Protein AF-A0A316A8Y0-F1 (afdb_monomer_lite)

Radius of gyration: 14.23 Å; chains: 1; bounding box: 28×21×37 Å

Foldseek 3Di:
DVVLVVVLVVVCVPPVPCNVVSVVVVVVVVVVVVVVVVVVVVVVD

Secondary structure (DSSP, 8-state):
-HHHHHHHHHHHHHHSSHHHHHHHHHHHHHHHHHHHHHHHHHH--

pLDDT: mean 74.12, std 12.56, range [56.31, 92.06]

Structure (mmCIF, N/CA/C/O backbone):
data_AF-A0A316A8Y0-F1
#
_entry.id   AF-A0A316A8Y0-F1
#
loop_
_atom_site.group_PDB
_atom_site.id
_atom_site.type_symbol
_atom_site.label_atom_id
_atom_site.label_alt_id
_atom_site.label_comp_id
_atom_site.label_asym_id
_atom_site.label_entity_id
_atom_site.label_seq_id
_atom_site.pdbx_PDB_ins_code
_atom_site.Cartn_x
_atom_site.Cartn_y
_atom_site.Cartn_z
_atom_site.occupancy
_atom_site.B_iso_or_equiv
_atom_site.auth_seq_id
_atom_site.auth_comp_id
_atom_site.auth_asym_id
_atom_site.auth_atom_id
_atom_site.pdbx_PDB_model_num
ATOM 1 N N . VAL A 1 1 ? 5.069 4.079 1.290 1.00 59.56 1 VAL A N 1
ATOM 2 C CA . VAL A 1 1 ? 4.505 3.183 2.331 1.00 59.56 1 VAL A CA 1
ATOM 3 C C . VAL A 1 1 ? 4.753 3.723 3.746 1.00 59.56 1 VAL A C 1
ATOM 5 O O . VAL A 1 1 ? 3.783 4.033 4.424 1.00 59.56 1 VAL A O 1
ATOM 8 N N . GLY A 1 2 ? 6.001 3.971 4.175 1.00 58.84 2 GLY A N 1
ATOM 9 C CA . GLY A 1 2 ? 6.311 4.341 5.574 1.00 58.84 2 GLY A CA 1
ATOM 10 C C . GLY A 1 2 ? 5.568 5.555 6.166 1.00 58.84 2 GLY A C 1
ATOM 11 O O . GLY A 1 2 ? 5.072 5.481 7.285 1.00 58.84 2 GLY A O 1
ATOM 12 N N . LYS A 1 3 ? 5.403 6.654 5.413 1.00 65.19 3 LYS A N 1
ATOM 13 C CA . LYS A 1 3 ? 4.703 7.856 5.913 1.00 65.19 3 LYS A CA 1
ATOM 14 C C . LYS A 1 3 ? 3.199 7.632 6.151 1.00 65.19 3 LYS A C 1
ATOM 16 O O . LYS A 1 3 ? 2.646 8.158 7.109 1.00 65.19 3 LYS A O 1
ATOM 21 N N . ALA A 1 4 ? 2.555 6.827 5.301 1.00 63.78 4 ALA A N 1
ATOM 22 C CA . ALA A 1 4 ? 1.139 6.479 5.431 1.00 63.78 4 ALA A CA 1
ATOM 23 C C . ALA A 1 4 ? 0.898 5.535 6.620 1.00 63.78 4 ALA A C 1
ATOM 25 O O . ALA A 1 4 ? -0.072 5.715 7.347 1.00 63.78 4 ALA A O 1
ATOM 26 N N . ALA A 1 5 ? 1.817 4.595 6.869 1.00 63.19 5 ALA A N 1
ATOM 27 C CA . ALA A 1 5 ? 1.772 3.714 8.037 1.00 63.19 5 ALA A CA 1
ATOM 28 C C . ALA A 1 5 ? 1.995 4.479 9.351 1.00 63.19 5 ALA A C 1
ATOM 30 O O . ALA A 1 5 ? 1.274 4.259 10.320 1.00 63.19 5 ALA A O 1
ATOM 31 N N . SER A 1 6 ? 2.924 5.442 9.368 1.00 66.00 6 SER A N 1
ATOM 32 C CA . SER A 1 6 ? 3.154 6.291 10.544 1.00 66.00 6 SER A CA 1
ATOM 33 C C . SER A 1 6 ? 1.923 7.138 10.890 1.00 66.00 6 SER A C 1
ATOM 35 O O . SER A 1 6 ? 1.527 7.198 12.052 1.00 66.00 6 SER A O 1
ATOM 37 N N . ASN A 1 7 ? 1.273 7.739 9.886 1.00 65.06 7 ASN A N 1
ATOM 38 C CA . ASN A 1 7 ? 0.019 8.472 10.086 1.00 65.06 7 ASN A CA 1
ATOM 39 C C . ASN A 1 7 ? -1.155 7.552 10.467 1.00 65.06 7 ASN A C 1
ATOM 41 O O . ASN A 1 7 ? -2.026 7.971 11.227 1.00 65.06 7 ASN A O 1
ATOM 45 N N . ALA A 1 8 ? -1.184 6.307 9.978 1.00 63.84 8 ALA A N 1
ATOM 46 C CA . ALA A 1 8 ? -2.187 5.316 10.367 1.00 63.84 8 ALA A CA 1
ATOM 47 C C . ALA A 1 8 ? -2.072 4.938 11.850 1.00 63.84 8 ALA A C 1
ATOM 49 O O . ALA A 1 8 ? -3.088 4.896 12.538 1.00 63.84 8 ALA A O 1
ATOM 50 N N . CYS A 1 9 ? -0.852 4.718 12.354 1.00 63.31 9 CYS A N 1
ATOM 51 C CA . CYS A 1 9 ? -0.608 4.430 13.770 1.00 63.31 9 CYS A CA 1
ATOM 52 C C . CYS A 1 9 ? -0.953 5.624 14.671 1.00 63.31 9 CYS A C 1
ATOM 54 O O . CYS A 1 9 ? -1.528 5.434 15.740 1.00 63.31 9 CYS A O 1
ATOM 56 N N . ASN A 1 10 ? -0.669 6.852 14.225 1.00 62.00 10 ASN A N 1
ATOM 57 C CA . ASN A 1 10 ? -1.012 8.052 14.991 1.00 62.00 10 ASN A CA 1
ATOM 58 C C . ASN A 1 10 ? -2.532 8.306 15.031 1.00 62.00 10 ASN A C 1
ATOM 60 O O . ASN A 1 10 ? -3.060 8.684 16.068 1.00 62.00 10 ASN A O 1
ATOM 64 N N . GLY A 1 11 ? -3.255 8.043 13.935 1.00 59.22 11 GLY A N 1
ATOM 65 C CA . GLY A 1 11 ? -4.723 8.146 13.888 1.00 59.22 11 GLY A CA 1
ATOM 66 C C . GLY A 1 11 ? -5.469 6.957 14.519 1.00 59.22 11 GLY A C 1
ATOM 67 O O . GLY A 1 11 ? -6.643 7.080 14.882 1.00 59.22 11 GLY A O 1
ATOM 68 N N . LEU A 1 12 ? -4.804 5.806 14.674 1.00 58.09 12 LEU A N 1
ATOM 69 C CA . LEU A 1 12 ? -5.322 4.634 15.387 1.00 58.09 12 LEU A CA 1
ATOM 70 C C . LEU A 1 12 ? -5.500 4.922 16.882 1.00 58.09 12 LEU A C 1
ATOM 72 O O . LEU A 1 12 ? -6.529 4.543 17.437 1.00 58.09 12 LEU A O 1
ATOM 76 N N . GLY A 1 13 ? -4.540 5.615 17.505 1.00 57.84 13 GLY A N 1
ATOM 77 C CA . GLY A 1 13 ? -4.605 5.980 18.923 1.00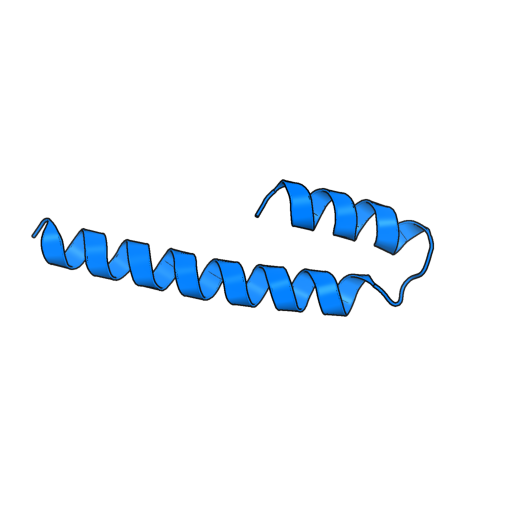 57.84 13 GLY A CA 1
ATOM 78 C C . GLY A 1 13 ? -5.717 6.979 19.262 1.00 57.84 13 GLY A C 1
ATOM 79 O O . GLY A 1 13 ? -6.216 6.968 20.381 1.00 57.84 13 GLY A O 1
ATOM 80 N N . GLU A 1 14 ? -6.139 7.805 18.296 1.00 60.47 14 GLU A N 1
ATOM 81 C CA . GLU A 1 14 ? -7.050 8.932 18.550 1.00 60.47 14 GLU A CA 1
ATOM 82 C C . GLU A 1 14 ? -8.490 8.732 18.043 1.00 60.47 14 GLU A C 1
ATOM 84 O O . GLU A 1 14 ? -9.400 9.416 18.505 1.00 60.47 14 GLU A O 1
ATOM 89 N N . THR A 1 15 ? -8.749 7.834 17.081 1.00 57.56 15 THR A N 1
ATOM 90 C CA . THR A 1 15 ? -10.090 7.747 16.458 1.00 57.56 15 THR A CA 1
ATOM 91 C C . THR A 1 15 ? -10.581 6.337 16.133 1.00 57.56 15 THR A C 1
ATOM 93 O O . THR A 1 15 ? -11.780 6.164 15.916 1.00 57.56 15 THR A O 1
ATOM 96 N N . GLY A 1 16 ? -9.722 5.309 16.096 1.00 57.06 16 GLY A N 1
ATOM 97 C CA . GLY A 1 16 ? -10.107 3.901 15.862 1.00 57.06 16 GLY A CA 1
ATOM 98 C C . GLY A 1 16 ? -10.752 3.575 14.496 1.00 57.06 16 GLY A C 1
ATOM 99 O O . GLY A 1 16 ? -10.733 2.427 14.065 1.00 57.06 16 GLY A O 1
ATOM 100 N N . LYS A 1 17 ? -11.278 4.572 13.772 1.00 56.31 17 LYS A N 1
ATOM 101 C CA . LYS A 1 17 ? -12.021 4.438 12.505 1.00 56.31 17 LYS A CA 1
ATOM 102 C C . LYS A 1 17 ? -11.164 4.702 11.258 1.00 56.31 17 LYS A C 1
ATOM 104 O O . LYS A 1 17 ? -11.517 4.264 10.171 1.00 56.31 17 LYS A O 1
ATOM 109 N N . GLY A 1 18 ? -10.021 5.382 11.403 1.00 61.81 18 GLY A N 1
ATOM 110 C CA . GLY A 1 18 ? -9.109 5.723 10.296 1.00 61.81 18 GLY A CA 1
ATOM 111 C C . GLY A 1 18 ? -8.083 4.638 9.940 1.00 61.81 18 GLY A C 1
ATOM 112 O O . GLY A 1 18 ? -7.459 4.708 8.881 1.00 61.81 18 GLY A O 1
ATOM 113 N N . LEU A 1 19 ? -7.923 3.623 10.798 1.00 69.38 19 LEU A N 1
ATOM 114 C CA . LEU A 1 19 ? -6.965 2.530 10.604 1.00 69.38 19 LEU A CA 1
ATOM 115 C C . LEU A 1 19 ? -7.295 1.711 9.350 1.00 69.38 19 LEU A C 1
ATOM 117 O O . LEU A 1 19 ? -6.414 1.481 8.527 1.00 69.38 19 LEU A O 1
ATOM 121 N N . VAL A 1 20 ? -8.554 1.292 9.191 1.00 69.25 20 VAL A N 1
ATOM 122 C CA . VAL A 1 20 ? -8.964 0.404 8.090 1.00 69.25 20 VAL A CA 1
ATOM 123 C C . VAL A 1 20 ? -8.754 1.076 6.734 1.00 69.25 20 VAL A C 1
ATOM 125 O O . VAL A 1 20 ? -8.214 0.453 5.828 1.00 69.25 20 VAL A O 1
ATOM 128 N N . ASN A 1 21 ? -9.085 2.364 6.611 1.00 71.88 21 ASN A N 1
ATOM 129 C CA . ASN A 1 21 ? -8.858 3.129 5.384 1.00 71.88 21 ASN A CA 1
ATOM 130 C C . ASN A 1 21 ? -7.362 3.236 5.040 1.00 71.88 21 ASN A C 1
ATOM 132 O O . ASN A 1 21 ? -6.965 3.006 3.899 1.00 71.88 21 ASN A O 1
ATOM 136 N N . SER A 1 22 ? -6.520 3.547 6.029 1.00 72.00 22 SER A N 1
ATOM 137 C CA . SER A 1 22 ? -5.075 3.653 5.807 1.00 72.00 22 SER A CA 1
ATOM 138 C C . SER A 1 22 ? -4.410 2.297 5.536 1.00 72.00 22 SER A C 1
ATOM 140 O O . SER A 1 22 ? -3.480 2.239 4.734 1.00 72.00 22 SER A O 1
ATOM 142 N N . LEU A 1 23 ? -4.901 1.204 6.131 1.00 76.19 23 LEU A N 1
ATOM 143 C CA . LEU A 1 23 ? -4.476 -0.165 5.809 1.00 76.19 23 LEU A CA 1
ATOM 144 C C . LEU A 1 23 ? -4.918 -0.589 4.403 1.00 76.19 23 LEU A C 1
ATOM 146 O O . LEU A 1 23 ? -4.125 -1.189 3.685 1.00 76.19 23 LEU A O 1
ATOM 150 N N . MET A 1 24 ? -6.136 -0.238 3.978 1.00 81.44 24 MET A N 1
ATOM 151 C CA . MET A 1 24 ? -6.603 -0.471 2.604 1.00 81.44 24 MET A CA 1
ATOM 152 C C . MET A 1 24 ? -5.715 0.243 1.583 1.00 81.44 24 MET A C 1
ATOM 154 O O . MET A 1 24 ? -5.304 -0.365 0.596 1.00 81.44 24 MET A O 1
ATOM 158 N N . VAL A 1 25 ? -5.360 1.507 1.839 1.00 81.88 25 VAL A N 1
ATOM 159 C CA . VAL A 1 25 ? -4.467 2.274 0.955 1.00 81.88 25 VAL A CA 1
ATOM 160 C C . VAL A 1 25 ? -3.050 1.691 0.923 1.00 81.88 25 VAL A C 1
ATOM 162 O O . VAL A 1 25 ? -2.428 1.645 -0.138 1.00 81.88 25 VAL A O 1
ATOM 165 N N . LEU A 1 26 ? -2.537 1.218 2.064 1.00 81.75 26 LEU A N 1
ATOM 166 C CA . LEU A 1 26 ? -1.234 0.554 2.149 1.00 81.75 26 LEU A CA 1
ATOM 167 C C . LEU A 1 26 ? -1.221 -0.774 1.389 1.00 81.75 26 LEU A C 1
ATOM 169 O O . LEU A 1 26 ? -0.291 -1.002 0.621 1.00 81.75 26 LEU A O 1
ATOM 173 N N . GLY A 1 27 ? -2.261 -1.597 1.544 1.00 82.56 27 GLY A N 1
ATOM 174 C CA . GLY A 1 27 ? -2.399 -2.870 0.835 1.00 82.56 27 GLY A CA 1
ATOM 175 C C . GLY A 1 27 ? -2.473 -2.695 -0.684 1.00 82.56 27 GLY A C 1
ATOM 176 O O . GLY A 1 27 ? -1.813 -3.426 -1.416 1.00 82.56 27 GLY A O 1
ATOM 177 N N . VAL A 1 28 ? -3.190 -1.674 -1.170 1.00 87.50 28 VAL A N 1
ATOM 178 C CA . VAL A 1 28 ? -3.184 -1.306 -2.601 1.00 87.50 28 VAL A CA 1
ATOM 179 C C . VAL A 1 28 ? -1.797 -0.831 -3.052 1.00 87.50 28 VAL A C 1
ATOM 181 O O . VAL A 1 28 ? -1.348 -1.166 -4.144 1.00 87.50 28 VAL A O 1
ATOM 184 N N . GLY A 1 29 ? -1.081 -0.076 -2.218 1.00 86.19 29 GLY A N 1
ATOM 185 C CA . GLY A 1 29 ? 0.291 0.337 -2.518 1.00 86.19 29 GLY A CA 1
ATOM 186 C C . GLY A 1 29 ? 1.276 -0.837 -2.603 1.00 86.19 29 GLY A C 1
ATOM 187 O O . GLY A 1 29 ? 2.172 -0.819 -3.447 1.00 86.19 29 GLY A O 1
ATOM 188 N N . GLU A 1 30 ? 1.108 -1.864 -1.767 1.00 86.81 30 GLU A N 1
ATOM 189 C CA . GLU A 1 30 ? 1.947 -3.068 -1.799 1.00 86.81 30 GLU A CA 1
ATOM 190 C C . GLU A 1 30 ? 1.712 -3.927 -3.041 1.00 86.81 30 GLU A C 1
ATOM 192 O O . GLU A 1 30 ? 2.680 -4.389 -3.643 1.00 86.81 30 GLU A O 1
ATOM 197 N N . THR A 1 31 ? 0.466 -4.103 -3.488 1.00 89.94 31 THR A N 1
ATOM 198 C CA . THR A 1 31 ? 0.203 -4.877 -4.713 1.00 89.94 31 THR A CA 1
ATOM 199 C C . THR A 1 31 ? 0.811 -4.211 -5.948 1.00 89.94 31 THR A C 1
ATOM 201 O O . THR A 1 31 ? 1.364 -4.903 -6.802 1.00 89.94 31 THR A O 1
ATOM 204 N N . VAL A 1 32 ? 0.808 -2.874 -6.012 1.00 90.31 32 VAL A N 1
ATOM 205 C CA . VAL A 1 32 ? 1.502 -2.112 -7.063 1.00 90.31 32 VAL A CA 1
ATOM 206 C C . VAL A 1 32 ? 3.019 -2.313 -6.981 1.00 90.31 32 VAL A C 1
ATOM 208 O O . VAL A 1 32 ? 3.660 -2.552 -8.004 1.00 90.31 32 VAL A O 1
ATOM 211 N N . ALA A 1 33 ? 3.602 -2.276 -5.778 1.00 87.06 33 ALA A N 1
A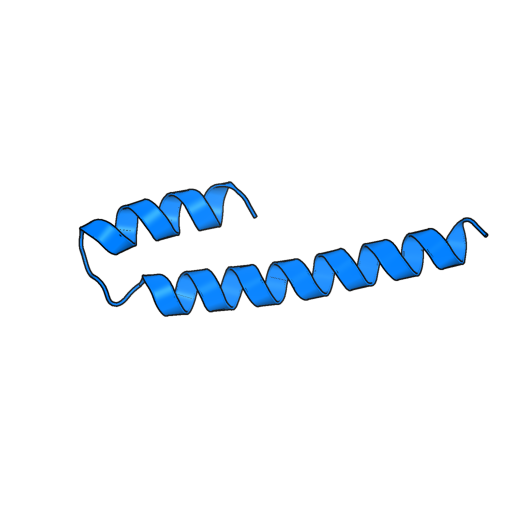TOM 212 C CA . ALA A 1 33 ? 5.034 -2.508 -5.585 1.00 87.06 33 ALA A CA 1
ATOM 213 C C . ALA A 1 33 ? 5.463 -3.924 -6.013 1.00 87.06 33 ALA A C 1
ATOM 215 O O . ALA A 1 33 ? 6.474 -4.071 -6.702 1.00 87.06 33 ALA A O 1
ATOM 216 N N . LEU A 1 34 ? 4.678 -4.952 -5.673 1.00 89.12 34 LEU A N 1
ATOM 217 C CA . LEU A 1 34 ? 4.919 -6.327 -6.122 1.00 89.12 34 LEU A CA 1
ATOM 218 C C . LEU A 1 34 ? 4.795 -6.469 -7.643 1.00 89.12 34 LEU A C 1
ATOM 220 O O . LEU A 1 34 ? 5.607 -7.159 -8.256 1.00 89.12 34 LEU A O 1
ATOM 224 N N . PHE A 1 35 ? 3.836 -5.783 -8.268 1.00 90.00 35 PHE A N 1
ATOM 225 C CA . PHE A 1 35 ? 3.673 -5.804 -9.722 1.00 90.00 35 PHE A CA 1
ATOM 226 C C . PHE A 1 35 ? 4.904 -5.238 -10.438 1.00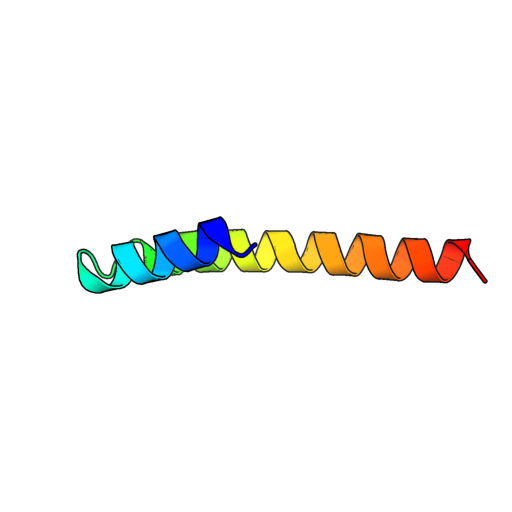 90.00 35 PHE A C 1
ATOM 228 O O . PHE A 1 35 ? 5.415 -5.841 -11.381 1.00 90.00 35 PHE A O 1
ATOM 235 N N . ILE A 1 36 ? 5.426 -4.113 -9.942 1.00 90.94 36 ILE A N 1
ATOM 236 C CA . ILE A 1 36 ? 6.638 -3.477 -10.472 1.00 90.94 36 ILE A CA 1
ATOM 237 C C . ILE A 1 36 ? 7.865 -4.365 -10.236 1.00 90.94 36 ILE A C 1
ATOM 239 O O . ILE A 1 36 ? 8.714 -4.473 -11.120 1.00 90.94 36 ILE A O 1
ATOM 243 N N . MET A 1 37 ? 7.956 -5.026 -9.078 1.00 91.56 37 MET A N 1
ATOM 244 C CA . MET A 1 37 ? 9.062 -5.931 -8.754 1.00 91.56 37 MET A CA 1
ATOM 245 C C . MET A 1 37 ? 9.102 -7.137 -9.703 1.00 91.56 37 MET A C 1
ATOM 247 O O . MET A 1 37 ? 10.153 -7.432 -10.268 1.00 91.56 37 MET A O 1
ATOM 251 N N . VAL A 1 38 ? 7.956 -7.783 -9.943 1.00 92.06 38 VAL A N 1
ATOM 252 C 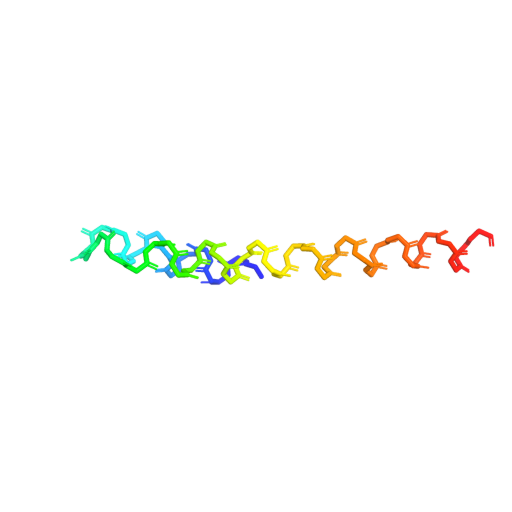CA . VAL A 1 38 ? 7.843 -8.913 -10.882 1.00 92.06 38 VAL A CA 1
ATOM 253 C C . VAL A 1 38 ? 8.154 -8.478 -12.313 1.00 92.06 38 VAL A C 1
ATOM 255 O O . VAL A 1 38 ? 8.923 -9.153 -12.996 1.00 92.06 38 VAL A O 1
ATOM 258 N N . PHE A 1 39 ? 7.628 -7.335 -12.762 1.00 87.06 39 PHE A N 1
ATOM 259 C CA . PHE A 1 39 ? 7.951 -6.804 -14.090 1.00 87.06 39 PHE A CA 1
ATOM 260 C C . PHE A 1 39 ? 9.442 -6.492 -14.242 1.00 87.06 39 PHE A C 1
ATOM 262 O O . PHE A 1 39 ? 10.034 -6.806 -15.270 1.00 87.06 39 PHE A O 1
ATOM 269 N N . SER A 1 40 ? 10.062 -5.919 -13.210 1.00 86.50 40 SER A N 1
ATOM 270 C CA . SER A 1 40 ? 11.497 -5.616 -13.209 1.00 86.50 40 SER A CA 1
ATOM 271 C C . SER A 1 40 ? 12.346 -6.887 -13.252 1.00 86.50 40 SER A C 1
A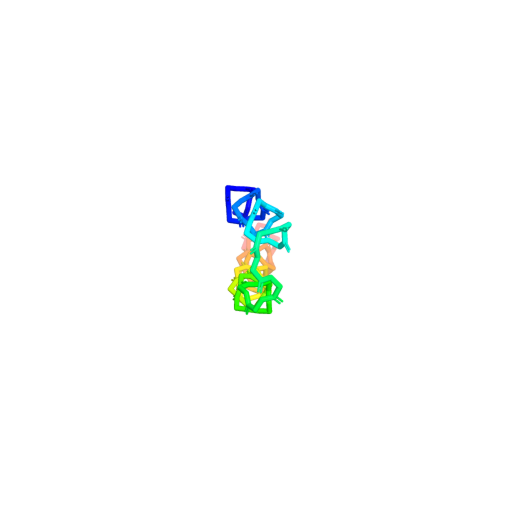TOM 273 O O . SER A 1 40 ? 13.348 -6.930 -13.959 1.00 86.50 40 SER A O 1
ATOM 275 N N . MET A 1 41 ? 11.930 -7.941 -12.545 1.00 88.38 41 MET A N 1
ATOM 276 C CA . MET A 1 41 ? 12.612 -9.237 -12.541 1.00 88.38 41 MET A CA 1
ATOM 277 C C . MET A 1 41 ? 12.476 -9.978 -13.884 1.00 88.38 41 MET A C 1
ATOM 279 O O . MET A 1 41 ? 13.411 -10.651 -14.314 1.00 88.38 41 MET A O 1
ATOM 283 N N . MET A 1 42 ? 11.339 -9.820 -14.566 1.00 86.25 42 MET A N 1
ATOM 284 C CA . MET A 1 42 ? 11.114 -10.359 -15.911 1.00 86.25 42 MET A CA 1
ATOM 285 C C . MET A 1 42 ? 11.883 -9.577 -16.988 1.00 86.25 42 MET A C 1
ATOM 287 O O . MET A 1 42 ? 12.334 -10.173 -17.956 1.00 86.25 42 MET A O 1
ATOM 291 N N . LEU A 1 43 ? 12.052 -8.261 -16.816 1.00 83.50 43 LEU A N 1
ATOM 292 C CA . LEU A 1 43 ? 12.790 -7.398 -17.747 1.00 83.50 43 LEU A CA 1
ATOM 293 C C . LEU A 1 43 ? 14.314 -7.562 -17.643 1.00 83.50 43 LEU A C 1
ATOM 295 O O . LEU A 1 43 ? 15.016 -7.318 -18.619 1.00 83.50 43 LEU A O 1
ATOM 299 N N . VAL A 1 44 ? 14.827 -7.936 -16.467 1.00 77.81 44 VAL A N 1
ATOM 300 C CA . VAL A 1 44 ? 16.268 -8.127 -16.223 1.00 77.81 44 VAL A CA 1
ATOM 301 C C . VAL A 1 44 ? 16.757 -9.562 -16.488 1.00 77.81 44 VAL A C 1
ATOM 303 O O . VAL A 1 44 ? 17.963 -9.791 -16.434 1.00 77.81 44 VAL A O 1
ATOM 306 N N . SER A 1 45 ? 15.850 -10.517 -16.744 1.00 58.78 45 SER A N 1
ATOM 307 C CA . SER A 1 45 ? 16.199 -11.897 -17.141 1.00 58.78 45 SER A CA 1
ATOM 308 C C . SER A 1 45 ? 16.485 -12.026 -18.631 1.00 58.78 45 SER A C 1
ATOM 310 O O . S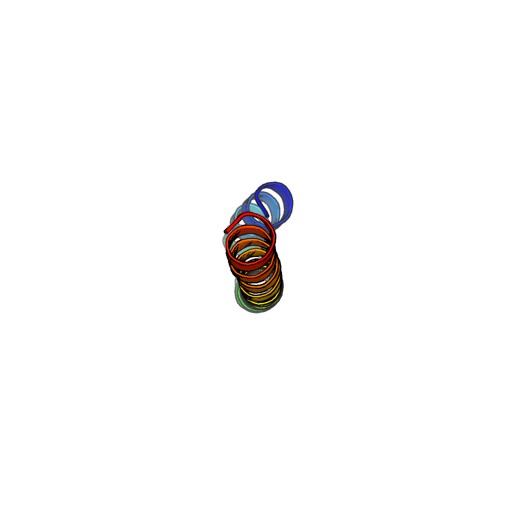ER A 1 45 ? 15.803 -11.341 -19.424 1.00 58.78 45 SER A O 1
#

Sequence (45 aa):
VGKAASNACNGLGETGKGLVNSLMVLGVGETVALFIMVFSMMLVS